Protein AF-V5TAJ1-F1 (afdb_monomer_lite)

Foldseek 3Di:
DVVVCVVVVHDDDDDDDDDDPDPDQPDPLSVLVVVLVVLVVVLVVLVVVLVVCVVVVNVVSNCVSVVPPNVVSVVSNVVSVVVNVVVVVD

InterPro domains:
  IPR001519 Ferritin [PTHR11431] (2-90)
  IPR008331 Ferritin/DPS domain [PF00210] (4-89)
  IPR009040 Ferritin-like diiron domain [PS50905] (1-90)
  IPR009078 Ferritin-like superfamily [SSF47240] (3-89)
  IPR012347 Ferritin-like [G3DSA:1.20.1260.10] (1-90)
  IPR014034 Ferritin, conserved site [PS00204] (58-78)

pLDDT: mean 95.73, std 4.0, range [69.81, 98.5]

Structure (mmCIF, N/CA/C/O backbone):
data_AF-V5TAJ1-F1
#
_entry.id   AF-V5TAJ1-F1
#
loop_
_atom_site.group_PDB
_atom_site.id
_atom_site.type_symbol
_atom_site.label_atom_id
_atom_site.label_alt_id
_atom_site.label_comp_id
_atom_site.label_asym_id
_atom_site.label_entity_id
_atom_site.label_seq_id
_atom_site.pdbx_PDB_ins_code
_atom_site.Cartn_x
_atom_site.Cartn_y
_atom_site.Cartn_z
_atom_site.occupancy
_atom_site.B_iso_or_equiv
_atom_site.auth_seq_id
_atom_site.auth_comp_id
_atom_site.auth_asym_id
_atom_site.auth_atom_id
_atom_site.pdbx_PDB_model_num
ATOM 1 N N . THR A 1 1 ? 1.521 -8.449 -6.850 1.00 75.06 1 THR A N 1
ATOM 2 C CA . THR A 1 1 ? 2.939 -8.069 -6.629 1.00 75.06 1 THR A CA 1
ATOM 3 C C . THR A 1 1 ? 3.923 -9.161 -7.032 1.00 75.06 1 THR A C 1
ATOM 5 O O . THR A 1 1 ? 4.730 -8.913 -7.915 1.00 75.06 1 THR A O 1
ATOM 8 N N . LEU A 1 2 ? 3.846 -10.381 -6.479 1.00 90.81 2 LEU A N 1
ATOM 9 C CA . LEU A 1 2 ? 4.778 -11.474 -6.834 1.00 90.81 2 LEU A CA 1
ATOM 10 C C . LEU A 1 2 ? 4.673 -11.915 -8.306 1.00 90.81 2 LEU A C 1
ATOM 12 O O . LEU A 1 2 ? 5.679 -12.073 -8.990 1.00 90.81 2 LEU A O 1
ATOM 16 N N . SER A 1 3 ? 3.449 -12.037 -8.826 1.00 94.12 3 SER A N 1
ATOM 17 C CA . SER A 1 3 ? 3.207 -12.329 -10.246 1.00 94.12 3 SER A CA 1
ATOM 18 C C . SER A 1 3 ? 3.757 -11.241 -11.173 1.00 94.12 3 SER A C 1
ATOM 20 O O . SER A 1 3 ? 4.313 -11.553 -12.221 1.00 94.12 3 SER A O 1
ATOM 22 N N . PHE A 1 4 ? 3.652 -9.970 -10.772 1.00 94.56 4 PHE A N 1
ATOM 23 C CA . PHE A 1 4 ? 4.214 -8.843 -11.517 1.00 94.56 4 PHE A CA 1
ATOM 24 C C . PHE A 1 4 ? 5.744 -8.920 -11.573 1.00 94.56 4 PHE A C 1
ATOM 26 O O . PHE A 1 4 ? 6.318 -8.756 -12.646 1.00 94.56 4 PHE A O 1
ATOM 33 N N . GLN A 1 5 ? 6.394 -9.259 -10.455 1.00 95.06 5 GLN A N 1
ATOM 34 C CA . GLN A 1 5 ? 7.842 -9.471 -10.413 1.00 95.06 5 GLN A CA 1
ATOM 35 C C . GLN A 1 5 ? 8.275 -10.566 -11.400 1.00 95.06 5 GLN A C 1
ATOM 37 O O . GLN A 1 5 ? 9.177 -10.338 -12.204 1.00 95.06 5 GLN A O 1
ATOM 42 N N . ASN A 1 6 ? 7.574 -11.707 -11.419 1.00 96.00 6 ASN A N 1
ATOM 43 C CA . ASN A 1 6 ? 7.833 -12.780 -12.386 1.00 96.00 6 ASN A CA 1
ATOM 44 C C . ASN A 1 6 ? 7.597 -12.320 -13.837 1.00 96.00 6 ASN A C 1
ATOM 46 O O . ASN A 1 6 ? 8.411 -12.610 -14.710 1.00 96.00 6 ASN A O 1
ATOM 50 N N . LYS A 1 7 ? 6.526 -11.554 -14.100 1.00 95.94 7 LYS A N 1
ATOM 51 C CA . LYS A 1 7 ? 6.217 -10.997 -15.433 1.00 95.94 7 LYS A CA 1
ATOM 52 C C . LYS A 1 7 ? 7.329 -10.078 -15.946 1.00 95.94 7 LYS A C 1
ATOM 54 O O . LYS A 1 7 ? 7.599 -10.054 -17.142 1.00 95.94 7 LYS A O 1
ATOM 59 N N . ARG A 1 8 ? 7.979 -9.326 -15.055 1.00 96.31 8 ARG A N 1
ATOM 60 C CA . ARG A 1 8 ? 9.093 -8.423 -15.385 1.00 96.31 8 ARG A CA 1
ATOM 61 C C . ARG A 1 8 ? 10.455 -9.130 -15.448 1.00 96.31 8 ARG A C 1
ATOM 63 O O . ARG A 1 8 ? 11.460 -8.458 -15.648 1.00 96.31 8 ARG A O 1
ATOM 70 N N . GLY A 1 9 ? 10.504 -10.456 -15.271 1.00 96.62 9 GLY A N 1
ATOM 71 C CA . GLY A 1 9 ? 11.751 -11.231 -15.223 1.00 96.62 9 GLY A CA 1
ATOM 72 C C . GLY A 1 9 ? 12.561 -11.028 -13.936 1.00 96.62 9 GLY A C 1
ATOM 73 O O . GLY A 1 9 ? 13.723 -11.431 -13.865 1.00 96.62 9 GLY A O 1
ATOM 74 N N . GLY A 1 10 ? 11.966 -10.397 -12.920 1.00 95.31 10 GLY A N 1
ATOM 75 C CA . GLY A 1 10 ? 12.573 -10.217 -11.610 1.00 95.31 10 GLY A CA 1
ATOM 76 C C . GLY A 1 10 ? 12.632 -11.526 -10.823 1.00 95.31 10 GLY A C 1
ATOM 77 O O . GLY A 1 10 ? 11.950 -12.502 -11.130 1.00 95.31 10 GLY A O 1
ATOM 78 N N . ARG A 1 11 ? 13.445 -11.540 -9.765 1.00 96.69 11 ARG A N 1
ATOM 79 C CA . ARG A 1 11 ? 13.566 -12.680 -8.847 1.00 96.69 11 ARG A CA 1
ATOM 80 C C . ARG A 1 11 ? 12.877 -12.359 -7.528 1.00 96.69 11 ARG A C 1
ATOM 82 O O . ARG A 1 11 ? 12.996 -11.243 -7.021 1.00 96.69 11 ARG A O 1
ATOM 89 N N . ILE A 1 12 ? 12.145 -13.331 -6.994 1.00 96.06 12 ILE A N 1
ATOM 90 C CA . ILE A 1 12 ? 11.464 -13.217 -5.704 1.00 96.06 12 ILE A CA 1
ATOM 91 C C . ILE A 1 12 ? 12.407 -13.723 -4.615 1.00 96.06 12 ILE A C 1
ATOM 93 O O . ILE A 1 12 ? 12.877 -14.857 -4.678 1.00 96.06 12 ILE A O 1
ATOM 97 N N . PHE A 1 13 ? 12.633 -12.890 -3.603 1.00 95.19 13 PHE A N 1
ATOM 98 C CA . PHE A 1 13 ? 13.330 -13.260 -2.376 1.00 95.19 13 PHE A CA 1
ATOM 99 C C . PHE A 1 13 ? 12.366 -13.069 -1.208 1.00 95.19 13 PHE A C 1
ATOM 101 O O . PHE A 1 13 ? 11.921 -11.951 -0.949 1.00 95.19 13 PHE A O 1
ATOM 108 N N . LEU A 1 14 ? 11.997 -14.169 -0.552 1.00 95.94 14 LEU A N 1
ATOM 109 C CA . LEU A 1 14 ? 11.076 -14.152 0.582 1.00 95.94 14 LEU A CA 1
ATOM 110 C C . LEU A 1 14 ? 11.829 -13.787 1.865 1.00 95.94 14 LEU A C 1
ATOM 112 O O . LEU A 1 14 ? 12.990 -14.152 2.034 1.00 95.94 14 LEU A O 1
ATOM 116 N N . GLN A 1 15 ? 11.149 -13.070 2.754 1.00 95.25 15 GLN A N 1
ATOM 117 C CA . GLN A 1 15 ? 11.631 -12.726 4.089 1.00 95.25 15 GLN A CA 1
ATOM 118 C C . GLN A 1 15 ? 10.599 -13.159 5.126 1.00 95.25 15 GLN A C 1
ATOM 120 O O . GLN A 1 15 ? 9.429 -13.367 4.792 1.00 95.25 15 GLN A O 1
ATOM 125 N N . ASP A 1 16 ? 11.032 -13.263 6.379 1.00 96.81 16 ASP A N 1
ATOM 126 C CA . ASP A 1 16 ? 10.152 -13.612 7.486 1.00 96.81 16 ASP A CA 1
ATOM 127 C C . ASP A 1 16 ? 9.040 -12.572 7.654 1.00 96.81 16 ASP A C 1
ATOM 129 O O . ASP A 1 16 ? 9.283 -11.363 7.749 1.00 96.81 16 ASP A O 1
ATOM 133 N N . VAL A 1 17 ? 7.799 -13.051 7.734 1.00 95.56 17 VAL A N 1
ATOM 134 C CA . VAL A 1 17 ? 6.659 -12.216 8.110 1.00 95.56 17 VAL A CA 1
ATOM 135 C C . VAL A 1 17 ? 6.687 -12.064 9.623 1.00 95.56 17 VAL A C 1
ATOM 137 O O . VAL A 1 17 ? 6.433 -13.014 10.364 1.00 95.56 17 VAL A O 1
ATOM 140 N N . LYS A 1 18 ? 7.033 -10.862 10.087 1.00 95.94 18 LYS A N 1
ATOM 141 C CA . LYS A 1 18 ? 7.079 -10.558 11.519 1.00 95.94 18 LYS A CA 1
ATOM 142 C C . LYS A 1 18 ? 5.692 -10.721 12.134 1.00 95.94 18 LYS A C 1
ATOM 144 O O . LYS A 1 18 ? 4.690 -10.352 11.521 1.00 95.94 18 LYS A O 1
ATOM 149 N N . LYS A 1 19 ? 5.650 -11.231 13.368 1.00 95.25 19 LYS A N 1
ATOM 150 C CA . LYS A 1 19 ? 4.414 -11.237 14.152 1.00 95.25 19 LYS A CA 1
ATOM 151 C C . LYS A 1 19 ? 3.889 -9.801 14.335 1.00 95.25 19 LYS A C 1
ATOM 153 O O . LYS A 1 19 ? 4.703 -8.870 14.327 1.00 95.25 19 LYS A O 1
ATOM 158 N N . PRO A 1 20 ? 2.572 -9.615 14.522 1.00 94.06 20 PRO A N 1
ATOM 159 C CA . PRO A 1 20 ? 2.010 -8.320 14.887 1.00 94.06 20 PRO A CA 1
ATOM 160 C C . PRO A 1 20 ? 2.673 -7.723 16.138 1.00 94.06 20 PRO A C 1
ATOM 162 O O . PRO A 1 20 ? 3.254 -8.434 16.960 1.00 94.06 20 PRO A O 1
ATOM 165 N N . ASP A 1 21 ? 2.572 -6.404 16.285 1.00 90.31 21 ASP A N 1
ATOM 166 C CA . ASP A 1 21 ? 3.085 -5.656 17.438 1.00 90.31 21 ASP A CA 1
ATOM 167 C C . ASP A 1 21 ? 2.349 -5.991 18.743 1.00 90.31 21 ASP A C 1
ATOM 169 O O . ASP A 1 21 ? 2.889 -5.768 19.826 1.00 90.31 21 ASP A O 1
ATOM 173 N N . ARG A 1 22 ? 1.137 -6.544 18.638 1.00 90.25 22 ARG A N 1
ATOM 174 C CA . ARG A 1 22 ? 0.274 -6.890 19.765 1.00 90.25 22 ARG A CA 1
ATOM 175 C C . ARG A 1 22 ? -0.494 -8.186 19.533 1.00 90.25 22 ARG A C 1
ATOM 177 O O . ARG A 1 22 ? -0.892 -8.486 18.409 1.00 90.25 22 ARG A O 1
ATOM 184 N N . ASP A 1 23 ? -0.728 -8.909 20.623 1.00 93.31 23 ASP A N 1
ATOM 185 C CA . ASP A 1 23 ? -1.530 -10.137 20.636 1.00 93.31 23 ASP A CA 1
ATOM 186 C C . ASP A 1 23 ? -3.017 -9.844 20.945 1.00 93.31 23 ASP A C 1
ATOM 188 O O . ASP A 1 23 ? -3.901 -10.588 20.524 1.00 93.31 23 ASP A O 1
ATOM 192 N N . GLU A 1 24 ? -3.306 -8.711 21.602 1.00 94.25 24 GLU A N 1
ATOM 193 C CA . GLU A 1 24 ? -4.656 -8.210 21.897 1.00 94.25 24 GLU A CA 1
ATOM 194 C C . GLU A 1 24 ? -4.868 -6.811 21.293 1.00 94.25 24 GLU A C 1
ATOM 196 O O . GLU A 1 24 ? -3.972 -5.965 21.314 1.00 94.25 24 GLU A O 1
ATOM 201 N N . TRP A 1 25 ? -6.067 -6.548 20.763 1.00 92.88 25 TRP A N 1
ATOM 202 C CA . TRP A 1 25 ? -6.395 -5.303 20.043 1.00 92.88 25 TRP A CA 1
ATOM 203 C C . TRP A 1 25 ? -7.254 -4.322 20.847 1.00 92.88 25 TRP A C 1
ATOM 205 O O . TRP A 1 25 ? -7.566 -3.243 20.348 1.00 92.88 25 TRP A O 1
ATOM 215 N N . GLY A 1 26 ? -7.618 -4.691 22.077 1.00 93.19 26 GLY A N 1
ATOM 216 C CA . GLY A 1 26 ? -8.477 -3.890 22.941 1.00 93.19 26 GLY A CA 1
ATOM 217 C C . GLY A 1 26 ? -9.905 -3.788 22.403 1.00 93.19 26 GLY A C 1
ATOM 218 O O . GLY A 1 26 ? -10.537 -4.791 22.064 1.00 93.19 26 GLY A O 1
ATOM 219 N N . SER A 1 27 ? -10.430 -2.569 22.350 1.00 94.94 27 SER A N 1
ATOM 220 C CA . SER A 1 27 ? -11.775 -2.274 21.850 1.00 94.94 27 SER A CA 1
ATOM 221 C C . SER A 1 27 ? -11.855 -2.261 20.318 1.00 94.94 27 SER A C 1
ATOM 223 O O . SER A 1 27 ? -10.860 -2.106 19.611 1.00 94.94 27 SER A O 1
ATOM 225 N N . GLY A 1 28 ? -13.076 -2.338 19.775 1.00 94.44 28 GLY A N 1
ATOM 226 C CA . GLY A 1 28 ? -13.292 -2.185 18.331 1.00 94.44 28 GLY A CA 1
ATOM 227 C C . GLY A 1 28 ? -12.790 -0.842 17.782 1.00 94.44 28 GLY A C 1
ATOM 228 O O . GLY A 1 28 ? -12.317 -0.784 16.649 1.00 94.44 28 GLY A O 1
ATOM 229 N N . LEU A 1 29 ? -12.837 0.227 18.588 1.00 95.69 29 LEU A N 1
ATOM 230 C CA . LEU A 1 29 ? -12.302 1.538 18.217 1.00 95.69 29 LEU A CA 1
ATOM 231 C C . LEU A 1 29 ? -10.772 1.511 18.102 1.00 95.69 29 LEU A C 1
ATOM 233 O O . LEU A 1 29 ? -10.231 1.960 17.092 1.00 95.69 29 LEU A O 1
ATOM 237 N N . GLU A 1 30 ? -10.084 0.951 19.098 1.00 95.19 30 GLU A N 1
ATOM 238 C CA . GLU A 1 30 ? -8.621 0.817 19.098 1.00 95.19 30 GLU A CA 1
ATOM 239 C C . GLU A 1 30 ? -8.147 -0.071 17.942 1.00 95.19 30 GLU A C 1
ATOM 241 O O . GLU A 1 30 ? -7.232 0.304 17.207 1.00 95.19 30 GLU A O 1
ATOM 246 N N . ALA A 1 31 ? -8.831 -1.192 17.698 1.00 95.88 31 ALA A N 1
ATOM 247 C CA . ALA A 1 31 ? -8.549 -2.069 16.565 1.00 95.88 31 ALA A CA 1
ATOM 248 C C . ALA A 1 31 ? -8.667 -1.332 15.217 1.00 95.88 31 ALA A C 1
ATOM 250 O O . ALA A 1 31 ? -7.787 -1.453 14.361 1.00 95.88 31 ALA A O 1
ATOM 251 N N . MET A 1 32 ? -9.715 -0.519 15.030 1.00 96.81 32 MET A N 1
ATOM 252 C CA . MET A 1 32 ? -9.901 0.271 13.806 1.00 96.81 32 MET A CA 1
ATOM 253 C C . MET A 1 32 ? -8.836 1.362 13.646 1.00 96.81 32 MET A C 1
ATOM 255 O O . MET A 1 32 ? -8.369 1.602 12.533 1.00 96.81 32 MET A O 1
ATOM 259 N N . GLN A 1 33 ? -8.413 2.005 14.738 1.00 96.19 33 GLN A N 1
ATOM 260 C CA . GLN A 1 33 ? -7.317 2.980 14.713 1.00 96.19 33 GLN A CA 1
ATOM 261 C C . GLN A 1 33 ? -5.985 2.325 14.326 1.00 96.19 33 GLN A C 1
ATOM 263 O O . GLN A 1 33 ? -5.247 2.876 13.505 1.00 96.19 33 GLN A O 1
ATOM 268 N N . CYS A 1 34 ? -5.700 1.129 14.846 1.00 96.12 34 CYS A N 1
ATOM 269 C CA . CYS A 1 34 ? -4.529 0.350 14.452 1.00 96.12 34 CYS A CA 1
ATOM 270 C C . CYS A 1 34 ? -4.570 -0.047 12.976 1.00 96.12 34 CYS A C 1
ATOM 272 O O . CYS A 1 34 ? -3.578 0.143 12.271 1.00 96.12 34 CYS A O 1
ATOM 274 N N . ALA A 1 35 ? -5.717 -0.528 12.490 1.00 96.50 35 ALA A N 1
ATOM 275 C CA . ALA A 1 35 ? -5.904 -0.844 11.077 1.00 96.50 35 ALA A CA 1
ATOM 276 C C . ALA A 1 35 ? -5.688 0.394 10.190 1.00 96.50 35 ALA A C 1
ATOM 278 O O . ALA A 1 35 ? -4.972 0.321 9.196 1.00 96.50 35 ALA A O 1
ATOM 279 N N . LEU A 1 36 ? -6.226 1.556 10.580 1.00 97.62 36 LEU A N 1
ATOM 280 C CA . LEU A 1 36 ? -6.029 2.805 9.841 1.00 97.62 36 LEU A CA 1
ATOM 281 C C . LEU 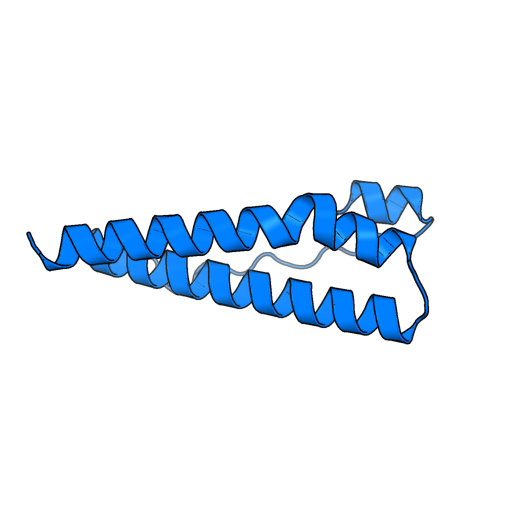A 1 36 ? -4.549 3.202 9.773 1.00 97.62 36 LEU A C 1
ATOM 283 O O . LEU A 1 36 ? -4.082 3.652 8.726 1.00 97.62 36 LEU A O 1
ATOM 287 N N . GLN A 1 37 ? -3.808 3.056 10.873 1.00 96.88 37 GLN A N 1
ATOM 288 C CA . GLN A 1 37 ? -2.378 3.354 10.881 1.00 96.88 37 GLN A CA 1
ATOM 289 C C . GLN A 1 37 ? -1.592 2.378 9.999 1.00 96.88 37 GLN A C 1
ATOM 291 O O . GLN A 1 37 ? -0.686 2.803 9.281 1.00 96.88 37 GLN A O 1
ATOM 296 N N . LEU A 1 38 ? -1.951 1.092 10.017 1.00 96.50 38 LEU A N 1
ATOM 297 C CA . LEU A 1 38 ? -1.345 0.086 9.151 1.00 96.50 38 LEU A CA 1
ATOM 298 C C . LEU A 1 38 ? -1.574 0.415 7.671 1.00 96.50 38 LEU A C 1
ATOM 300 O O . LEU A 1 38 ? -0.606 0.464 6.916 1.00 96.50 38 LEU A O 1
ATOM 304 N N . GLU A 1 39 ? -2.810 0.720 7.267 1.00 97.50 39 GLU A N 1
ATOM 305 C CA . GLU A 1 39 ? -3.115 1.072 5.872 1.00 97.50 39 GLU A CA 1
ATOM 306 C C . GLU A 1 39 ? -2.394 2.348 5.429 1.00 97.50 39 GLU A C 1
ATOM 308 O O . GLU A 1 39 ? -1.841 2.403 4.332 1.00 97.50 39 GLU A O 1
ATOM 313 N N . LYS A 1 40 ? -2.280 3.360 6.300 1.00 97.44 40 LYS A N 1
ATOM 314 C CA . LYS A 1 40 ? -1.467 4.553 6.008 1.00 97.44 40 LYS A CA 1
ATOM 315 C C . LYS A 1 40 ? 0.008 4.213 5.783 1.00 97.44 40 LYS A C 1
ATOM 317 O O . LYS A 1 40 ? 0.615 4.764 4.867 1.00 97.44 40 LYS A O 1
ATOM 322 N N . ASN A 1 41 ? 0.576 3.309 6.584 1.00 97.56 41 ASN A N 1
ATOM 323 C CA . ASN A 1 41 ? 1.965 2.874 6.424 1.00 97.56 41 ASN A CA 1
ATOM 324 C C . ASN A 1 41 ? 2.166 2.110 5.106 1.00 97.56 41 ASN A C 1
ATOM 326 O O . ASN A 1 41 ? 3.146 2.346 4.401 1.00 97.56 41 ASN A O 1
ATOM 330 N N . VAL A 1 42 ? 1.230 1.224 4.749 1.00 97.19 42 VAL A N 1
ATOM 331 C CA . VAL A 1 42 ? 1.265 0.490 3.475 1.00 97.19 42 VAL A CA 1
ATOM 332 C C . VAL A 1 42 ? 1.115 1.449 2.294 1.00 97.19 42 VAL A C 1
ATOM 334 O O . VAL A 1 42 ? 1.888 1.364 1.341 1.00 97.19 42 VAL A O 1
ATOM 337 N N . ASN A 1 43 ? 0.184 2.402 2.365 1.00 97.62 43 ASN A N 1
ATOM 338 C CA . ASN A 1 43 ? 0.008 3.422 1.336 1.00 97.62 43 ASN A CA 1
ATOM 339 C C . ASN A 1 43 ? 1.269 4.282 1.160 1.00 97.62 43 ASN A C 1
ATOM 341 O O . ASN A 1 43 ? 1.673 4.542 0.031 1.00 97.62 43 ASN A O 1
ATOM 345 N N . GLN A 1 44 ? 1.941 4.665 2.251 1.00 98.31 44 GLN A N 1
ATOM 346 C CA . GLN A 1 44 ? 3.212 5.388 2.163 1.00 98.31 44 GLN A CA 1
ATOM 347 C C . GLN A 1 44 ? 4.286 4.558 1.446 1.00 98.31 44 GLN A C 1
ATOM 349 O O . GLN A 1 44 ? 4.933 5.064 0.533 1.00 98.31 44 GLN A O 1
ATOM 354 N N . ALA A 1 45 ? 4.425 3.273 1.782 1.00 98.19 45 ALA A N 1
ATOM 355 C CA . ALA A 1 45 ? 5.372 2.388 1.104 1.00 98.19 45 ALA A CA 1
ATOM 356 C C . ALA A 1 45 ? 5.064 2.234 -0.400 1.00 98.19 45 ALA A C 1
ATOM 358 O O . ALA A 1 45 ? 5.982 2.158 -1.218 1.00 98.19 45 ALA A O 1
ATOM 359 N N . LEU A 1 46 ? 3.782 2.219 -0.781 1.00 98.12 46 LEU A N 1
ATOM 360 C CA . LEU A 1 46 ? 3.355 2.193 -2.183 1.00 98.12 46 LEU A CA 1
ATOM 361 C C . LEU A 1 46 ? 3.686 3.500 -2.914 1.00 98.12 46 LEU A C 1
ATOM 363 O O . LEU A 1 46 ? 4.160 3.449 -4.048 1.00 98.12 46 LEU A O 1
ATOM 367 N N . LEU A 1 47 ? 3.484 4.655 -2.274 1.00 98.31 47 LEU A N 1
ATOM 368 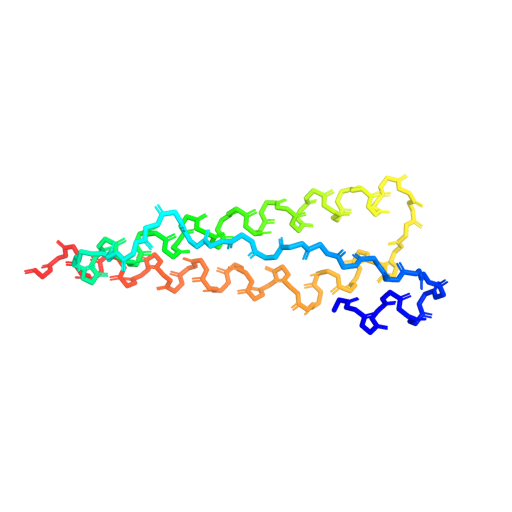C CA . LEU A 1 47 ? 3.851 5.963 -2.827 1.00 98.31 47 LEU A CA 1
ATOM 369 C C . LEU A 1 47 ? 5.367 6.107 -2.993 1.00 98.31 47 LEU A C 1
ATOM 371 O O . LEU A 1 47 ? 5.830 6.610 -4.016 1.00 98.31 47 LEU A O 1
ATOM 375 N N . ASP A 1 48 ? 6.147 5.625 -2.027 1.00 98.50 48 ASP A N 1
ATOM 376 C CA . ASP A 1 48 ? 7.608 5.630 -2.112 1.00 98.50 48 ASP A CA 1
ATOM 377 C C . ASP A 1 48 ? 8.098 4.732 -3.258 1.00 98.50 48 ASP A C 1
ATOM 379 O O . ASP A 1 48 ? 8.985 5.121 -4.023 1.00 98.50 48 ASP A O 1
ATOM 383 N N . LEU A 1 49 ? 7.475 3.561 -3.440 1.00 98.00 49 LEU A N 1
ATOM 384 C CA . LEU A 1 49 ? 7.760 2.672 -4.567 1.00 98.00 49 LEU A CA 1
ATOM 385 C C . LEU A 1 49 ? 7.356 3.294 -5.913 1.00 98.00 49 LEU A C 1
ATOM 387 O O . LEU A 1 49 ? 8.102 3.177 -6.884 1.00 98.00 49 LEU A O 1
ATOM 391 N N . HIS A 1 50 ? 6.212 3.976 -5.981 1.00 98.19 50 HIS A N 1
ATOM 392 C CA . HIS A 1 50 ? 5.764 4.692 -7.181 1.00 98.19 50 HIS A CA 1
ATOM 393 C C . HIS A 1 50 ? 6.717 5.834 -7.548 1.00 98.19 50 HIS A C 1
ATOM 395 O O . HIS A 1 50 ? 7.114 5.978 -8.708 1.00 98.19 50 HIS A O 1
ATOM 401 N N . LYS A 1 51 ? 7.174 6.595 -6.550 1.00 98.38 51 LYS A N 1
ATOM 402 C CA . LYS A 1 51 ? 8.191 7.633 -6.730 1.00 98.38 51 LYS A CA 1
ATOM 403 C C . LYS A 1 51 ? 9.491 7.044 -7.273 1.00 98.38 51 LYS A C 1
ATOM 405 O O . LYS A 1 51 ? 10.059 7.605 -8.208 1.00 98.38 51 LYS A O 1
ATOM 410 N N . LEU A 1 52 ? 9.942 5.915 -6.726 1.00 98.38 52 LEU A N 1
ATOM 411 C CA . LEU A 1 52 ? 11.129 5.213 -7.212 1.00 98.38 52 LEU A CA 1
ATOM 412 C C . LEU A 1 52 ? 10.945 4.754 -8.668 1.00 98.38 52 LEU A C 1
ATOM 414 O O . LEU A 1 52 ? 11.806 5.010 -9.507 1.00 98.38 52 LEU A O 1
ATOM 418 N N . ALA A 1 53 ? 9.806 4.143 -8.997 1.00 97.81 53 ALA A N 1
ATOM 419 C CA . ALA A 1 53 ? 9.477 3.736 -10.363 1.00 97.81 53 ALA A CA 1
ATOM 420 C C . ALA A 1 53 ? 9.503 4.924 -11.340 1.00 97.81 53 ALA A C 1
ATOM 422 O O . ALA A 1 53 ? 10.099 4.836 -12.414 1.00 97.81 53 ALA A O 1
ATOM 423 N N . SER A 1 54 ? 8.944 6.063 -10.927 1.00 97.88 54 SER A N 1
ATOM 424 C CA . SER A 1 54 ? 8.942 7.305 -11.705 1.00 97.88 54 SER A CA 1
ATOM 425 C C . SER A 1 54 ? 10.357 7.850 -11.929 1.00 97.88 54 SER A C 1
ATOM 427 O O . SER A 1 54 ? 10.698 8.244 -13.042 1.00 97.88 54 SER A O 1
ATOM 429 N N . GLN A 1 55 ? 11.214 7.824 -10.901 1.00 98.50 55 GLN A N 1
ATOM 430 C CA . GLN A 1 55 ? 12.625 8.225 -11.006 1.00 98.50 55 GLN A CA 1
ATOM 431 C C . GLN A 1 55 ? 13.418 7.334 -11.969 1.00 98.50 55 GLN A C 1
ATOM 433 O O . GLN A 1 55 ? 14.287 7.823 -12.687 1.00 98.50 55 GLN A O 1
ATOM 438 N N . HIS A 1 56 ? 13.094 6.041 -12.009 1.00 98.06 56 HIS A N 1
ATOM 439 C CA . HIS A 1 56 ? 13.684 5.074 -12.934 1.00 98.06 56 HIS A CA 1
ATOM 440 C C . HIS A 1 56 ? 12.990 5.019 -14.302 1.00 98.06 56 HIS A C 1
ATOM 442 O O . HIS A 1 56 ? 13.357 4.178 -15.120 1.00 98.06 56 HIS A O 1
ATOM 448 N N . GLN A 1 57 ? 12.025 5.909 -14.566 1.00 97.94 57 GLN A N 1
ATOM 449 C CA . GLN A 1 57 ? 11.275 5.963 -15.823 1.00 97.94 57 GLN A CA 1
ATOM 450 C C . GLN A 1 57 ? 10.608 4.618 -16.175 1.00 97.94 57 GLN A C 1
ATOM 452 O O . GLN A 1 57 ? 10.638 4.189 -17.327 1.00 97.94 57 GLN A O 1
ATOM 457 N N . ASP A 1 58 ? 10.008 3.940 -15.188 1.00 97.94 58 ASP A N 1
ATOM 458 C CA . ASP A 1 58 ? 9.261 2.687 -15.375 1.00 97.94 58 ASP A CA 1
ATOM 459 C C . ASP A 1 58 ? 7.740 2.946 -15.398 1.00 97.94 58 ASP A C 1
ATOM 461 O O . ASP A 1 58 ? 7.063 2.749 -14.383 1.00 97.94 58 ASP A O 1
ATOM 465 N N . PRO A 1 59 ? 7.165 3.366 -16.544 1.00 97.31 59 PRO A N 1
ATOM 466 C CA . PRO A 1 59 ? 5.746 3.705 -16.632 1.00 97.31 59 PRO A CA 1
ATOM 467 C C . PRO A 1 59 ? 4.833 2.502 -16.373 1.00 97.31 59 PRO A C 1
ATOM 469 O O . PRO A 1 59 ? 3.736 2.671 -15.855 1.00 97.31 59 PRO A O 1
ATOM 472 N N . HIS A 1 60 ? 5.279 1.282 -16.690 1.00 97.44 60 HIS A N 1
ATOM 473 C CA . HIS A 1 60 ? 4.479 0.075 -16.478 1.00 97.44 60 HIS A CA 1
ATOM 474 C C . HIS A 1 60 ? 4.370 -0.283 -14.989 1.00 97.44 60 HIS A C 1
ATOM 476 O O . HIS A 1 60 ? 3.343 -0.803 -14.561 1.00 97.44 60 HIS A O 1
ATOM 482 N N . LEU A 1 61 ? 5.408 -0.018 -14.184 1.00 97.19 61 LEU A N 1
ATOM 483 C CA . LEU A 1 61 ? 5.303 -0.165 -12.731 1.00 97.19 61 LEU A CA 1
ATOM 484 C C . LEU A 1 61 ? 4.461 0.959 -12.110 1.00 97.19 61 LEU A C 1
ATOM 486 O O . LEU A 1 61 ? 3.656 0.660 -11.232 1.00 97.19 61 LEU A O 1
ATOM 490 N N . CYS A 1 62 ? 4.592 2.207 -12.572 1.00 98.00 62 CYS A N 1
ATOM 491 C CA . CYS A 1 62 ? 3.741 3.305 -12.097 1.00 98.00 62 CYS A CA 1
ATOM 492 C C . CYS A 1 62 ? 2.251 3.003 -12.324 1.00 98.00 62 CYS A C 1
ATOM 494 O O . CYS A 1 62 ? 1.487 2.981 -11.362 1.00 98.00 62 CYS A O 1
ATOM 496 N N . ASP A 1 63 ? 1.873 2.664 -13.560 1.00 97.81 63 ASP A N 1
ATOM 497 C CA . ASP A 1 63 ? 0.496 2.312 -13.933 1.00 97.81 63 ASP A CA 1
ATOM 498 C C . ASP A 1 63 ? -0.040 1.116 -13.129 1.00 97.81 63 ASP A C 1
ATOM 500 O O . ASP A 1 63 ? -1.165 1.133 -12.630 1.00 97.81 63 ASP A O 1
ATOM 504 N N . PHE A 1 64 ? 0.794 0.093 -12.915 1.00 97.31 64 PHE A N 1
ATOM 505 C CA . PHE A 1 64 ? 0.424 -1.063 -12.102 1.00 97.31 64 PHE A CA 1
ATOM 506 C C . PHE A 1 64 ? 0.110 -0.687 -10.645 1.00 97.31 64 PHE A C 1
ATOM 508 O O . PHE A 1 64 ? -0.826 -1.236 -10.057 1.00 97.31 64 PHE A O 1
ATOM 515 N N . LEU A 1 65 ? 0.886 0.221 -10.046 1.00 97.69 65 LEU A N 1
ATOM 516 C CA . LEU A 1 65 ? 0.660 0.681 -8.673 1.00 97.69 65 LEU A CA 1
ATOM 517 C C . LEU A 1 65 ? -0.593 1.557 -8.574 1.00 97.69 65 LEU A C 1
ATOM 519 O O . LEU A 1 65 ? -1.392 1.366 -7.656 1.00 97.69 65 LEU A O 1
ATOM 523 N N . GLU A 1 66 ? -0.785 2.465 -9.529 1.00 96.44 66 GLU A N 1
ATOM 524 C CA . GLU A 1 66 ? -1.956 3.343 -9.612 1.00 96.44 66 GLU A CA 1
ATOM 525 C C . GLU A 1 66 ? -3.252 2.543 -9.777 1.00 96.44 66 GLU A C 1
ATOM 527 O O . GLU A 1 66 ? -4.175 2.691 -8.976 1.00 96.44 66 GLU A O 1
ATOM 532 N N . THR A 1 67 ? -3.287 1.638 -10.757 1.00 95.94 67 THR A N 1
ATOM 533 C CA . THR A 1 67 ? -4.489 0.885 -11.138 1.00 95.94 67 THR A CA 1
ATOM 534 C C . THR A 1 67 ? -4.924 -0.123 -10.077 1.00 95.94 67 THR A C 1
ATOM 536 O O . THR A 1 67 ? -6.119 -0.339 -9.881 1.00 95.94 67 THR A O 1
ATOM 539 N N . HIS A 1 68 ? -3.977 -0.786 -9.408 1.00 95.62 68 HIS A N 1
ATOM 540 C CA . HIS A 1 68 ? -4.301 -1.935 -8.556 1.00 95.62 68 HIS A CA 1
ATOM 541 C C . HIS A 1 68 ? -4.177 -1.686 -7.054 1.00 95.62 68 HIS A C 1
ATOM 543 O O . HIS A 1 68 ? -4.683 -2.505 -6.288 1.00 95.62 68 HIS A O 1
ATOM 549 N N . TYR A 1 69 ? -3.486 -0.628 -6.617 1.00 96.62 69 TYR A N 1
ATOM 550 C CA . TYR A 1 69 ? -3.182 -0.445 -5.194 1.00 96.62 69 TYR A CA 1
ATOM 551 C C . TYR A 1 69 ? -3.552 0.940 -4.673 1.00 96.62 69 TYR A C 1
ATOM 553 O O . TYR A 1 69 ? -4.226 1.021 -3.650 1.00 96.62 69 TYR A O 1
ATOM 561 N N . LEU A 1 70 ? -3.125 2.020 -5.334 1.00 97.00 70 LEU A N 1
ATOM 562 C CA . LEU A 1 70 ? -3.253 3.369 -4.766 1.00 97.00 70 LEU A CA 1
ATOM 563 C C . LEU A 1 70 ? -4.717 3.813 -4.608 1.00 97.00 70 LEU A C 1
ATOM 565 O O . LEU A 1 70 ? -5.076 4.349 -3.561 1.00 97.00 70 LEU A O 1
ATOM 569 N N . ASP A 1 71 ? -5.580 3.541 -5.591 1.00 95.00 71 ASP A N 1
ATOM 570 C CA . ASP A 1 71 ? -7.009 3.88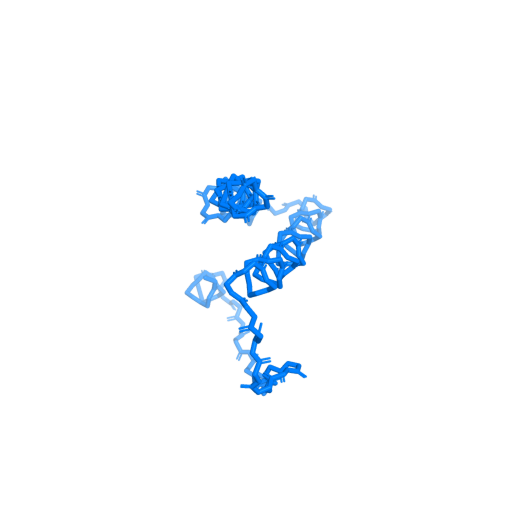4 -5.495 1.00 95.00 71 ASP A CA 1
ATOM 571 C C . ASP A 1 71 ? -7.724 3.088 -4.385 1.00 95.00 71 ASP A C 1
ATOM 573 O O . ASP A 1 71 ? -8.459 3.643 -3.562 1.00 95.00 71 ASP A O 1
ATOM 577 N N . GLU A 1 72 ? -7.437 1.788 -4.288 1.00 95.25 72 GLU A N 1
ATOM 578 C CA . GLU A 1 72 ? -7.989 0.924 -3.240 1.00 95.25 72 GLU A CA 1
ATOM 579 C C . GLU A 1 72 ? -7.517 1.343 -1.844 1.00 95.25 72 GLU A C 1
ATOM 581 O O . GLU A 1 72 ? -8.310 1.354 -0.899 1.00 95.25 72 GLU A O 1
ATOM 586 N N . GLN A 1 73 ? -6.263 1.781 -1.712 1.00 96.44 73 GLN A N 1
ATOM 587 C CA . GLN A 1 73 ? -5.742 2.297 -0.451 1.00 96.44 73 GLN A CA 1
ATOM 588 C C . GLN A 1 73 ? -6.488 3.546 0.021 1.00 96.44 73 GLN A C 1
ATOM 590 O O . GLN A 1 73 ? -6.903 3.629 1.179 1.00 96.44 73 GLN A O 1
ATOM 595 N N . VAL A 1 74 ? -6.737 4.504 -0.875 1.00 95.75 74 VAL A N 1
ATOM 596 C CA . VAL A 1 74 ? -7.492 5.719 -0.533 1.00 95.75 74 VAL A CA 1
ATOM 597 C C . VAL A 1 74 ? -8.914 5.372 -0.081 1.00 95.75 74 VAL A C 1
ATOM 599 O O . VAL A 1 74 ? -9.383 5.892 0.939 1.00 95.75 74 VAL A O 1
ATOM 602 N N . LYS A 1 75 ? -9.589 4.450 -0.781 1.00 97.19 75 LYS A N 1
ATOM 603 C CA . LYS A 1 75 ? -10.931 3.971 -0.406 1.00 97.19 75 LYS A CA 1
ATOM 604 C C . LYS A 1 75 ? -10.938 3.304 0.971 1.00 97.19 75 LYS A C 1
ATOM 606 O O . LYS A 1 75 ? -11.817 3.595 1.786 1.00 97.19 75 LYS A O 1
ATOM 611 N N . MET A 1 76 ? -9.962 2.444 1.254 1.00 96.56 76 MET A N 1
ATOM 612 C CA . MET A 1 76 ? -9.864 1.734 2.532 1.00 96.56 76 ME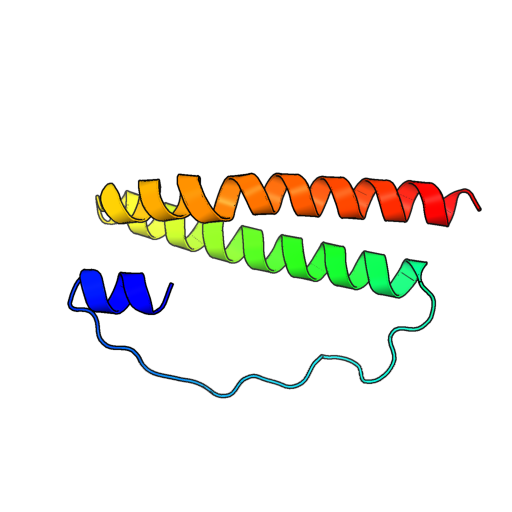T A CA 1
ATOM 613 C C . MET A 1 76 ? -9.561 2.674 3.698 1.00 96.56 76 MET A C 1
ATOM 615 O O . MET A 1 76 ? -10.248 2.622 4.721 1.00 96.56 76 MET A O 1
ATOM 619 N N . ILE A 1 77 ? -8.616 3.600 3.525 1.00 97.81 77 ILE A N 1
ATOM 620 C CA . ILE A 1 77 ? -8.295 4.633 4.519 1.00 97.81 77 ILE A CA 1
ATOM 621 C C . ILE A 1 77 ? -9.535 5.477 4.836 1.00 97.81 77 ILE A C 1
ATOM 623 O O . ILE A 1 77 ? -9.834 5.722 6.009 1.00 97.81 77 ILE A O 1
ATOM 627 N N . LYS A 1 78 ? -10.298 5.885 3.812 1.00 98.00 78 LYS A N 1
ATOM 628 C CA . LYS A 1 78 ? -11.549 6.631 4.002 1.00 98.00 78 LYS A CA 1
ATOM 629 C C . LYS A 1 78 ? -12.571 5.823 4.800 1.00 98.00 78 LYS A C 1
ATOM 631 O O . LYS A 1 78 ? -13.118 6.333 5.777 1.00 98.00 78 LYS A O 1
ATOM 636 N N . LYS A 1 79 ? -12.796 4.565 4.416 1.00 98.12 79 LYS A N 1
ATOM 637 C CA . LYS A 1 79 ? -13.756 3.670 5.074 1.00 98.12 79 LYS A CA 1
ATOM 638 C C . LYS A 1 79 ? -13.420 3.451 6.552 1.00 98.12 79 LYS A C 1
ATOM 640 O O . LYS A 1 79 ? -14.306 3.517 7.400 1.00 98.12 79 LYS A O 1
ATOM 645 N N . LEU A 1 80 ? -12.145 3.238 6.874 1.00 97.75 80 LEU A N 1
ATOM 646 C CA . LEU A 1 80 ? -11.689 3.102 8.259 1.00 97.75 80 LEU A CA 1
ATOM 647 C C . LEU A 1 80 ? -11.884 4.403 9.051 1.00 97.75 80 LEU A C 1
ATOM 649 O O . LEU A 1 80 ? -12.368 4.361 10.181 1.00 97.75 80 LEU A O 1
ATOM 653 N N . GLY A 1 81 ? -11.590 5.560 8.450 1.00 97.69 81 GLY A N 1
ATOM 654 C CA . GLY A 1 81 ? -11.857 6.867 9.060 1.00 97.69 81 GLY A CA 1
ATOM 655 C C . GLY A 1 81 ? -13.338 7.094 9.389 1.00 97.69 81 GLY A C 1
ATOM 656 O O . GLY A 1 81 ? -13.665 7.602 10.466 1.00 97.69 81 GLY A O 1
ATOM 657 N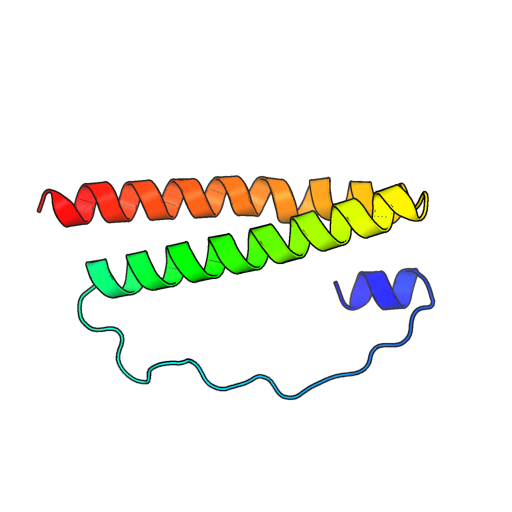 N . ASP A 1 82 ? -14.241 6.658 8.509 1.00 97.62 82 ASP A 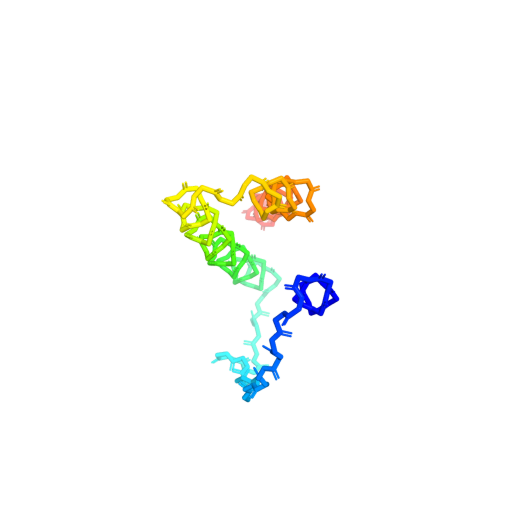N 1
ATOM 658 C CA . ASP A 1 82 ? -15.687 6.719 8.745 1.00 97.62 82 ASP A CA 1
ATOM 659 C C . ASP A 1 82 ? -16.115 5.805 9.896 1.00 97.62 82 ASP A C 1
ATOM 661 O O . ASP A 1 82 ? -16.875 6.221 10.773 1.00 97.62 82 ASP A O 1
ATOM 665 N N . HIS A 1 83 ? -15.594 4.575 9.940 1.00 97.31 83 HIS A N 1
ATOM 666 C CA . HIS A 1 83 ? -15.866 3.645 11.036 1.00 97.31 83 HIS A CA 1
ATOM 667 C C . HIS A 1 83 ? -15.389 4.190 12.384 1.00 97.31 83 HIS A C 1
ATOM 669 O O . HIS A 1 83 ? -16.155 4.161 13.344 1.00 97.31 83 HIS A O 1
ATOM 675 N N . ILE A 1 84 ? -14.181 4.755 12.453 1.00 97.12 84 ILE A N 1
ATOM 676 C CA . ILE A 1 84 ? -13.649 5.384 13.672 1.00 97.12 84 ILE A CA 1
ATOM 677 C C . ILE A 1 84 ? -14.537 6.549 14.109 1.00 97.12 84 ILE A C 1
ATOM 679 O O . ILE A 1 84 ? -14.877 6.660 15.286 1.00 97.12 84 ILE A O 1
ATOM 683 N N . THR A 1 85 ? -14.949 7.398 13.165 1.00 97.44 85 THR A N 1
ATOM 684 C CA . THR A 1 85 ? -15.818 8.546 13.453 1.00 97.44 85 THR A CA 1
ATOM 685 C C . THR A 1 85 ? -17.157 8.099 14.032 1.00 97.44 85 THR A C 1
ATOM 687 O O . THR A 1 85 ? -17.652 8.716 14.972 1.00 97.44 85 THR A O 1
ATOM 690 N N . ASN A 1 86 ? -17.739 7.023 13.499 1.00 96.06 86 ASN A N 1
ATOM 691 C CA . ASN A 1 86 ? -18.989 6.472 14.013 1.00 96.06 86 ASN A CA 1
ATOM 692 C C . ASN A 1 86 ? -18.798 5.838 15.394 1.00 96.06 86 ASN A C 1
ATOM 694 O O . ASN A 1 86 ? -19.568 6.141 16.294 1.00 96.06 86 ASN A O 1
ATOM 698 N N . LEU A 1 87 ? -17.751 5.032 15.586 1.00 94.50 87 LEU A N 1
ATOM 699 C CA . LEU A 1 87 ? -17.452 4.376 16.865 1.00 94.50 87 LEU A CA 1
ATOM 700 C C . LEU A 1 87 ? -17.094 5.359 17.986 1.00 94.50 87 LEU A C 1
ATOM 702 O O . LEU A 1 87 ? -17.308 5.044 19.144 1.00 94.50 87 LEU A O 1
ATOM 706 N N . THR A 1 88 ? -16.567 6.538 17.653 1.00 93.31 88 THR A N 1
ATOM 707 C CA . THR A 1 88 ? -16.252 7.592 18.636 1.00 93.31 88 THR A CA 1
ATOM 708 C C . THR A 1 88 ? -17.504 8.347 19.103 1.00 93.31 88 THR A C 1
ATOM 710 O O . THR A 1 88 ? -17.483 8.997 20.143 1.00 93.31 88 THR A O 1
ATOM 713 N N . LYS A 1 89 ? -18.586 8.319 18.314 1.00 89.50 89 LYS A N 1
ATOM 714 C CA . LYS A 1 89 ? -19.859 8.995 18.625 1.00 89.50 89 LYS A CA 1
ATOM 715 C C . LYS A 1 89 ? -20.839 8.117 19.407 1.00 89.50 89 LYS A C 1
ATOM 717 O O . LYS A 1 89 ? -21.865 8.635 19.843 1.00 89.50 89 LYS A O 1
ATOM 722 N N . VAL A 1 90 ? -20.561 6.818 19.492 1.00 69.81 90 VAL A N 1
ATOM 723 C CA . VAL A 1 90 ? -21.317 5.832 20.279 1.00 69.81 90 VAL A CA 1
ATOM 724 C C . VAL A 1 90 ? -20.763 5.821 21.695 1.00 69.81 90 VAL A C 1
ATOM 726 O O . VAL A 1 90 ? -21.594 5.778 22.626 1.00 69.81 90 VAL A O 1
#

Secondary structure (DSSP, 8-state):
-HHHHHHTT--------PPPS-S---SHHHHHHHHHHHHHHHHHHHHHHHHHHHHTT-HHHHHHHIIIIIHHHHHHHHHHHHHHHHHHH-

Organism: Channa striata (NCBI:txid64152)

Radius of gyration: 16.43 Å; chains: 1; bounding box: 35×23×40 Å

Sequence (90 aa):
TLSFQNKRGGRIFLQDVKKPDRDEWGSGLEAMQCALQLEKNVNQALLDLHKLASQHQDPHLCDFLETHYLDEQVKMIKKLGDHITNLTKV